Protein AF-A0A529A6Z5-F1 (afdb_monomer_lite)

Foldseek 3Di:
DDDDDPPDDPPPPFDQWDKDFDADDFPDDPPDDTDRHGPGMDTDGDRDDDDPPDDPVVPPVVVD

Radius of gyration: 19.6 Å; chains: 1; bounding box: 57×19×35 Å

Secondary structure (DSSP, 8-state):
-------SPP------EEEEEEEPP--PPTTSPPP--EEEEEEEE-S---------TT-TTT--

Structure (mmCIF, N/CA/C/O backbone):
data_AF-A0A529A6Z5-F1
#
_entry.id   AF-A0A529A6Z5-F1
#
loop_
_atom_site.group_PDB
_atom_site.id
_atom_site.type_symbol
_atom_site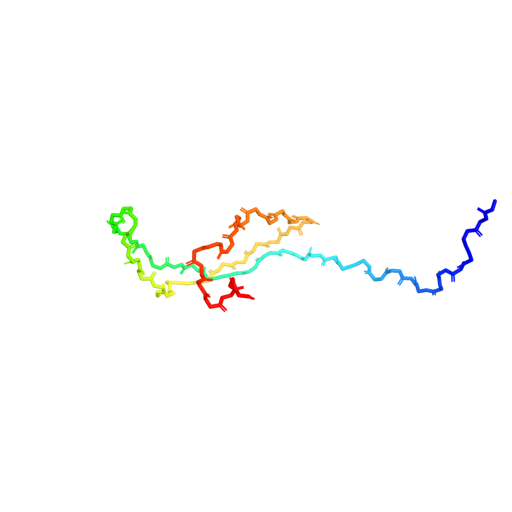.label_atom_id
_atom_site.label_alt_id
_atom_site.label_comp_id
_atom_site.label_asym_id
_atom_site.label_entity_id
_atom_site.label_seq_id
_atom_site.pdbx_PDB_ins_code
_atom_site.Cartn_x
_atom_site.Cartn_y
_atom_site.Cartn_z
_atom_site.occupancy
_atom_site.B_iso_or_equiv
_atom_site.auth_seq_id
_atom_site.auth_comp_id
_atom_site.auth_asym_id
_atom_site.auth_atom_id
_atom_site.pdbx_PDB_model_num
ATOM 1 N N . MET A 1 1 ? 42.688 8.883 -15.720 1.00 39.72 1 MET A N 1
ATOM 2 C CA . MET A 1 1 ? 42.675 7.814 -14.699 1.00 39.72 1 MET A CA 1
ATOM 3 C C . MET A 1 1 ? 41.336 7.090 -14.819 1.00 39.72 1 MET A C 1
ATOM 5 O O . MET A 1 1 ? 40.314 7.714 -14.576 1.00 39.72 1 MET A O 1
ATOM 9 N N . ARG A 1 2 ? 41.313 5.867 -15.366 1.00 48.75 2 ARG A N 1
ATOM 10 C CA . ARG A 1 2 ? 40.084 5.088 -15.625 1.00 48.75 2 ARG A CA 1
ATOM 11 C C . ARG A 1 2 ? 39.882 4.089 -14.476 1.00 48.75 2 ARG A C 1
ATOM 13 O O . ARG A 1 2 ? 40.849 3.390 -14.182 1.00 48.75 2 ARG A O 1
ATOM 20 N N . PRO A 1 3 ? 38.700 3.992 -13.842 1.00 55.03 3 PRO A N 1
ATOM 21 C CA . PRO A 1 3 ? 38.449 2.946 -12.857 1.00 55.03 3 PRO A CA 1
ATOM 22 C C . PRO A 1 3 ? 38.459 1.575 -13.540 1.00 55.03 3 PRO A C 1
ATOM 24 O O . PRO A 1 3 ? 37.797 1.368 -14.559 1.00 55.03 3 PRO A O 1
ATOM 27 N N . SER A 1 4 ? 39.263 0.666 -12.999 1.00 59.62 4 SER A N 1
ATOM 28 C CA . SER A 1 4 ? 39.432 -0.709 -13.451 1.00 59.62 4 SER A CA 1
ATOM 29 C C . SER A 1 4 ? 38.139 -1.512 -13.287 1.00 59.62 4 SER A C 1
ATOM 31 O O . SER A 1 4 ? 37.680 -1.735 -12.173 1.00 59.62 4 SER A O 1
ATOM 33 N N . THR A 1 5 ? 37.587 -1.933 -14.426 1.00 63.31 5 THR A N 1
ATOM 34 C CA . THR A 1 5 ? 36.885 -3.210 -14.653 1.00 63.31 5 THR A CA 1
ATOM 35 C C . THR A 1 5 ? 36.006 -3.732 -13.513 1.00 63.31 5 THR A C 1
ATOM 37 O O . THR A 1 5 ? 36.389 -4.635 -12.774 1.00 63.31 5 THR A O 1
ATOM 40 N N . TRP A 1 6 ? 34.771 -3.237 -13.463 1.00 58.03 6 TRP A N 1
ATOM 41 C CA . TRP A 1 6 ? 33.636 -4.000 -12.950 1.00 58.03 6 TRP A CA 1
ATOM 42 C C . TRP A 1 6 ? 33.214 -5.008 -14.035 1.00 58.03 6 TRP A C 1
ATOM 44 O O . TRP A 1 6 ? 32.745 -4.601 -15.096 1.00 58.03 6 TRP A O 1
ATOM 54 N N . SER A 1 7 ? 33.448 -6.308 -13.821 1.00 70.38 7 SER A N 1
ATOM 55 C CA . SER A 1 7 ? 33.170 -7.381 -14.798 1.00 70.38 7 SER A CA 1
ATOM 56 C C . SER A 1 7 ? 31.778 -8.015 -14.669 1.00 70.38 7 SER A C 1
ATOM 58 O O . SER A 1 7 ? 31.462 -8.944 -15.407 1.00 70.38 7 SER A O 1
ATOM 60 N N . GLY A 1 8 ? 30.930 -7.529 -13.759 1.00 65.12 8 GLY A N 1
ATOM 61 C CA . GLY A 1 8 ? 29.535 -7.954 -13.682 1.00 65.12 8 GLY A CA 1
ATOM 62 C C . GLY A 1 8 ? 28.673 -7.134 -14.635 1.00 65.12 8 GLY A C 1
ATOM 63 O O . GLY A 1 8 ? 28.563 -5.921 -14.465 1.00 65.12 8 GLY A O 1
ATOM 64 N N . THR A 1 9 ? 28.021 -7.759 -15.615 1.00 67.38 9 THR A N 1
ATOM 65 C CA . THR A 1 9 ? 26.859 -7.132 -16.264 1.00 67.38 9 THR A CA 1
ATOM 66 C C . THR A 1 9 ? 25.855 -6.779 -15.168 1.00 67.38 9 THR A C 1
ATOM 68 O O . THR A 1 9 ? 25.472 -7.684 -14.424 1.00 67.38 9 THR A O 1
ATOM 71 N N . PRO A 1 10 ? 25.443 -5.507 -15.006 1.00 66.12 10 PRO A N 1
ATOM 72 C CA . PRO A 1 10 ? 24.386 -5.198 -14.061 1.00 66.12 10 PRO A CA 1
ATOM 73 C C . PRO A 1 10 ? 23.137 -5.948 -14.523 1.00 66.12 10 PRO A C 1
ATOM 75 O O . PRO A 1 10 ? 22.658 -5.723 -15.635 1.00 66.12 10 PRO A O 1
ATOM 78 N N . GLU A 1 11 ? 22.616 -6.852 -13.693 1.00 65.44 11 GLU A N 1
ATOM 79 C CA . GLU A 1 11 ? 21.237 -7.282 -13.870 1.00 65.44 11 GLU A CA 1
ATOM 80 C C . GLU A 1 11 ? 20.366 -6.051 -13.650 1.00 65.44 11 GLU A C 1
ATOM 82 O O . GLU A 1 11 ? 20.203 -5.548 -12.537 1.00 65.44 11 GLU A O 1
ATOM 87 N N . ILE A 1 12 ? 19.842 -5.517 -14.749 1.00 63.59 12 ILE A N 1
ATOM 88 C CA . ILE A 1 12 ? 18.807 -4.501 -14.682 1.00 63.59 12 ILE A CA 1
ATOM 89 C C . ILE A 1 12 ? 17.555 -5.227 -14.196 1.00 63.59 12 ILE A C 1
ATOM 91 O O . ILE A 1 12 ? 16.872 -5.891 -14.976 1.00 63.59 12 ILE A O 1
ATOM 95 N N . ILE A 1 13 ? 17.260 -5.110 -12.900 1.00 64.19 13 ILE A N 1
ATOM 96 C CA . ILE A 1 13 ? 15.991 -5.570 -12.337 1.00 64.19 13 ILE A CA 1
ATOM 97 C C . ILE A 1 13 ? 14.885 -4.762 -13.018 1.00 64.19 13 ILE A C 1
ATOM 99 O O . ILE A 1 13 ? 14.674 -3.580 -12.734 1.00 64.19 13 ILE A O 1
ATOM 103 N N . ARG A 1 14 ? 14.182 -5.394 -13.961 1.00 63.34 14 ARG A N 1
ATOM 104 C CA . ARG A 1 14 ? 12.998 -4.815 -14.588 1.00 63.34 14 ARG A CA 1
ATOM 105 C C . ARG A 1 14 ? 11.816 -5.039 -13.655 1.00 63.34 14 ARG A C 1
ATOM 107 O O . ARG A 1 14 ? 11.281 -6.142 -13.584 1.00 63.34 14 ARG A O 1
ATOM 114 N N . LEU A 1 15 ? 11.397 -3.990 -12.953 1.00 66.06 15 LEU A N 1
ATOM 115 C CA . LEU A 1 15 ? 10.139 -4.010 -12.210 1.00 66.06 15 LEU A CA 1
ATOM 116 C C . LEU A 1 15 ? 8.991 -4.231 -13.206 1.00 66.06 15 LEU A C 1
ATOM 118 O O . LEU A 1 15 ? 8.838 -3.469 -14.158 1.00 66.06 15 LEU A O 1
ATOM 122 N N . GLY A 1 16 ? 8.220 -5.303 -13.017 1.00 85.12 16 GLY A N 1
ATOM 123 C CA . GLY A 1 16 ? 7.081 -5.640 -13.879 1.00 85.12 16 GLY A CA 1
ATOM 124 C C . GLY A 1 16 ? 5.791 -4.896 -13.523 1.00 85.12 16 GLY A C 1
ATOM 125 O O . GLY A 1 16 ? 4.823 -4.958 -14.281 1.00 85.12 16 GLY A O 1
ATOM 126 N N . GLY A 1 17 ? 5.764 -4.209 -12.378 1.00 90.56 17 GLY A N 1
ATOM 127 C CA . GLY A 1 17 ? 4.546 -3.663 -11.801 1.00 90.56 17 GLY A CA 1
ATOM 128 C C . GLY A 1 17 ? 4.564 -3.609 -10.275 1.00 90.56 17 GLY A C 1
ATOM 129 O O . GLY A 1 17 ? 5.625 -3.697 -9.657 1.00 90.56 17 GLY A O 1
ATOM 130 N N . VAL A 1 18 ? 3.378 -3.481 -9.682 1.00 93.94 18 VAL A N 1
ATOM 131 C CA . VAL A 1 18 ? 3.128 -3.546 -8.237 1.00 93.94 18 VAL A CA 1
ATOM 132 C C . VAL A 1 18 ? 2.005 -4.534 -7.940 1.00 93.94 18 VAL A C 1
ATOM 134 O O . VAL A 1 18 ? 1.065 -4.662 -8.722 1.00 93.94 18 VAL A O 1
ATOM 137 N N . ARG A 1 19 ? 2.094 -5.198 -6.789 1.00 94.69 19 ARG A N 1
ATOM 138 C CA . ARG A 1 19 ? 1.021 -6.004 -6.206 1.00 94.69 19 ARG A CA 1
ATOM 139 C C . ARG A 1 19 ? 0.886 -5.643 -4.732 1.00 94.69 19 ARG A C 1
ATOM 141 O O . ARG A 1 19 ? 1.894 -5.324 -4.098 1.00 94.69 19 ARG A O 1
ATOM 148 N N . GLY A 1 20 ? -0.322 -5.706 -4.192 1.00 94.81 20 GLY A N 1
ATOM 149 C CA . GLY A 1 20 ? -0.538 -5.522 -2.763 1.00 94.81 20 GLY A CA 1
ATOM 150 C C . GLY A 1 20 ? -1.959 -5.829 -2.326 1.00 94.81 20 GLY A C 1
ATOM 151 O O . GLY A 1 20 ? -2.808 -6.201 -3.135 1.00 94.81 20 GLY A O 1
ATOM 152 N N . ASP A 1 21 ? -2.188 -5.633 -1.034 1.00 97.75 21 ASP A N 1
ATOM 153 C CA . ASP A 1 21 ? -3.480 -5.837 -0.397 1.00 97.75 21 ASP A CA 1
ATOM 154 C C . ASP A 1 21 ? -4.273 -4.528 -0.366 1.00 97.75 21 ASP A C 1
ATOM 156 O O . ASP A 1 21 ? -3.736 -3.450 -0.087 1.00 97.75 21 ASP A O 1
ATOM 160 N N . MET A 1 22 ? -5.572 -4.627 -0.622 1.00 95.81 22 MET A N 1
ATOM 161 C CA . MET A 1 22 ? -6.536 -3.561 -0.396 1.00 95.81 22 MET A CA 1
ATOM 162 C C . MET A 1 22 ? -7.143 -3.741 0.994 1.00 95.81 22 MET A C 1
ATOM 164 O O . MET A 1 22 ? -7.759 -4.765 1.283 1.00 95.81 22 MET A O 1
ATOM 168 N N . LEU A 1 23 ? -6.966 -2.750 1.864 1.00 96.19 23 LEU A N 1
ATOM 169 C CA . LEU A 1 23 ? -7.513 -2.785 3.220 1.00 96.19 23 LEU A CA 1
ATOM 170 C C . LEU A 1 23 ? -8.997 -2.407 3.232 1.00 96.19 23 LEU A C 1
ATOM 172 O O . LEU A 1 23 ? -9.457 -1.637 2.385 1.00 96.19 23 LEU A O 1
ATOM 176 N N . ALA A 1 24 ? -9.736 -2.932 4.209 1.00 96.75 24 ALA A N 1
ATOM 177 C CA . ALA A 1 24 ? -11.132 -2.574 4.421 1.00 96.75 24 ALA A CA 1
ATOM 178 C C . ALA A 1 24 ? -11.296 -1.056 4.668 1.00 96.75 24 ALA A C 1
ATOM 180 O O . ALA A 1 24 ? -10.448 -0.450 5.336 1.00 96.75 24 ALA A O 1
ATOM 181 N N . PRO A 1 25 ? -12.379 -0.427 4.165 1.00 95.19 25 PRO A N 1
ATOM 182 C CA . PRO A 1 25 ? -12.692 0.967 4.470 1.00 95.19 25 PRO A CA 1
ATOM 183 C C . PRO A 1 25 ? -12.776 1.215 5.979 1.00 95.19 25 PRO A C 1
ATOM 185 O O . PRO A 1 25 ? -13.209 0.352 6.743 1.00 95.19 25 PRO A O 1
ATOM 188 N N . SER A 1 26 ? -12.364 2.404 6.410 1.00 95.06 26 SER A N 1
ATOM 189 C CA . SER A 1 26 ? -12.323 2.768 7.823 1.00 95.06 26 SER A CA 1
ATOM 190 C C . SER A 1 26 ? -12.646 4.247 7.994 1.00 95.06 26 SER A C 1
ATOM 192 O O . SER A 1 26 ? -11.899 5.092 7.508 1.00 95.06 26 SER A O 1
ATOM 194 N N . ASP A 1 27 ? -13.691 4.543 8.765 1.00 95.44 27 ASP A N 1
ATOM 195 C CA . ASP A 1 27 ? -14.165 5.908 9.049 1.00 95.44 27 ASP A CA 1
ATOM 196 C C . ASP A 1 27 ? -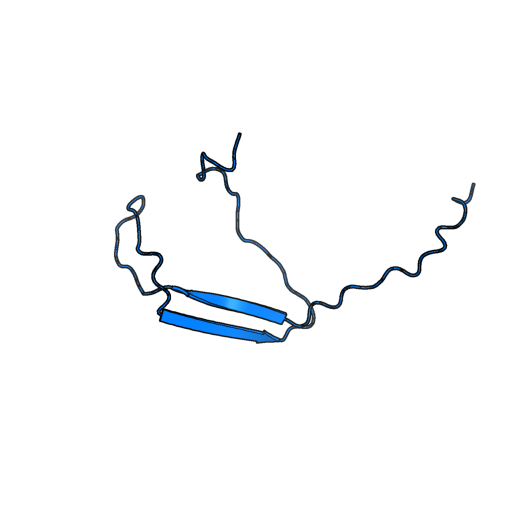13.631 6.467 10.382 1.00 95.44 27 ASP A C 1
ATOM 198 O O . ASP A 1 27 ? -14.178 7.414 10.944 1.00 95.44 27 ASP A O 1
ATOM 202 N N . VAL A 1 28 ? -12.576 5.859 10.937 1.00 95.44 28 VAL A N 1
ATOM 203 C CA . VAL A 1 28 ? -11.969 6.317 12.195 1.00 95.44 28 VAL A CA 1
ATOM 204 C C . VAL A 1 28 ? -11.380 7.723 12.061 1.00 95.44 28 VAL A C 1
ATOM 206 O O . VAL A 1 28 ? -10.849 8.108 11.018 1.00 95.44 28 VAL A O 1
ATOM 209 N N . GLU A 1 29 ? -11.420 8.483 13.152 1.00 95.50 29 GLU A N 1
ATOM 210 C CA . GLU A 1 29 ? -1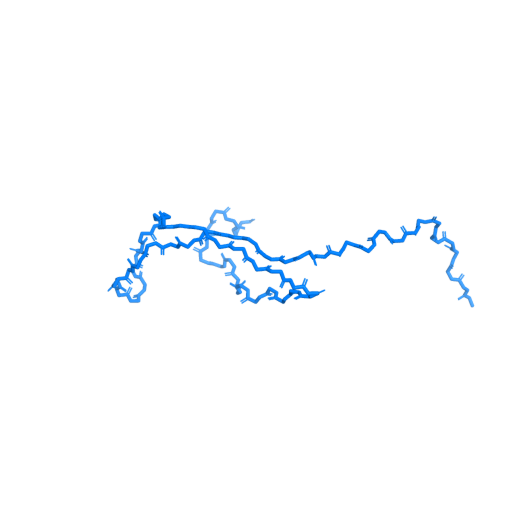0.857 9.831 13.194 1.00 95.50 29 GLU A CA 1
ATOM 211 C C . GLU A 1 29 ? -9.326 9.847 13.061 1.00 95.50 29 GLU A C 1
ATOM 213 O O . GLU A 1 29 ? -8.617 8.861 13.288 1.00 95.50 29 GLU A O 1
ATOM 218 N N . ARG A 1 30 ? -8.774 11.021 12.738 1.00 90.56 30 ARG A N 1
ATOM 219 C CA . ARG A 1 30 ? -7.326 11.202 12.617 1.00 90.56 30 ARG A CA 1
ATOM 220 C C . ARG A 1 30 ? -6.620 10.886 13.938 1.00 90.56 30 ARG A C 1
ATOM 222 O O . ARG A 1 30 ? -6.929 11.464 14.973 1.00 90.56 30 ARG A O 1
ATOM 229 N N . GLY A 1 31 ? -5.602 10.030 13.870 1.00 87.56 31 GLY A N 1
ATOM 230 C CA . GLY A 1 31 ? -4.822 9.608 15.038 1.00 87.56 31 GLY A CA 1
ATOM 231 C C . GLY A 1 31 ? -5.418 8.413 15.785 1.00 87.56 31 GLY A C 1
ATOM 232 O O . GLY A 1 31 ? -4.765 7.899 16.690 1.00 87.56 31 GLY A O 1
ATOM 233 N N . GLN A 1 32 ? -6.603 7.937 15.390 1.00 92.25 32 GLN A N 1
ATOM 234 C CA . GLN A 1 32 ? -7.161 6.682 15.885 1.00 92.25 32 GLN A CA 1
ATOM 235 C C . GLN A 1 32 ? -6.624 5.489 15.094 1.00 92.25 32 GLN A C 1
ATOM 237 O O . GLN A 1 32 ? -6.265 5.594 13.919 1.00 92.25 32 GLN A O 1
ATOM 242 N N . LYS A 1 33 ? -6.569 4.328 15.750 1.00 88.88 33 LYS A N 1
ATOM 243 C CA . LYS A 1 33 ? -6.152 3.081 15.107 1.00 88.88 33 LYS A CA 1
ATOM 244 C C . LYS A 1 33 ? -7.260 2.592 14.168 1.00 88.88 33 LYS A C 1
ATOM 246 O O . LYS A 1 33 ? -8.353 2.279 14.626 1.00 88.88 33 LYS A O 1
ATOM 251 N N . SER A 1 34 ? -6.958 2.481 12.878 1.00 92.00 34 SER A N 1
ATOM 252 C CA . SER A 1 34 ? -7.819 1.817 11.895 1.00 92.00 34 SER A CA 1
ATOM 253 C C . SER A 1 34 ? -7.598 0.300 11.877 1.00 92.00 34 SER A C 1
ATOM 255 O O . SER A 1 34 ? -6.584 -0.210 12.373 1.00 92.00 34 SER A O 1
ATOM 257 N N . SER A 1 35 ? -8.555 -0.431 11.295 1.00 90.50 35 SER A N 1
ATOM 258 C CA . SER A 1 35 ? -8.385 -1.858 11.003 1.00 90.50 35 SER A CA 1
ATOM 259 C C . SER A 1 35 ? -7.242 -2.086 9.999 1.00 90.50 35 SER A C 1
ATOM 261 O O . SER A 1 35 ? -6.867 -1.195 9.233 1.00 90.50 35 SER A O 1
ATOM 263 N N . ARG A 1 36 ? -6.677 -3.297 10.015 1.00 92.25 36 ARG A N 1
ATOM 264 C CA . ARG A 1 36 ? -5.715 -3.791 9.017 1.00 92.25 36 ARG A CA 1
ATOM 265 C C . ARG A 1 36 ? -6.255 -5.010 8.266 1.00 92.25 36 ARG A C 1
ATOM 267 O O . ARG A 1 36 ? -5.472 -5.736 7.661 1.00 92.25 36 ARG A O 1
ATOM 274 N N . ASP A 1 37 ? -7.565 -5.234 8.332 1.00 96.62 37 ASP A N 1
ATOM 275 C CA . ASP A 1 37 ? -8.223 -6.333 7.636 1.00 96.62 37 ASP A CA 1
ATOM 276 C C . ASP A 1 37 ? -8.133 -6.131 6.123 1.00 96.62 37 ASP A C 1
ATOM 278 O O . ASP A 1 37 ? -8.306 -5.022 5.609 1.00 96.62 37 ASP A O 1
ATOM 282 N N . ILE A 1 38 ? -7.859 -7.221 5.413 1.00 97.56 38 ILE A N 1
ATOM 283 C CA . ILE A 1 38 ? -7.715 -7.235 3.959 1.00 97.56 38 ILE A CA 1
ATOM 284 C C . ILE A 1 38 ? -9.090 -7.488 3.338 1.00 97.56 38 ILE A C 1
ATOM 286 O O . ILE A 1 38 ? -9.739 -8.488 3.638 1.00 97.56 38 ILE A O 1
ATOM 290 N N . ALA A 1 39 ? -9.522 -6.586 2.460 1.00 97.25 39 ALA A N 1
ATOM 291 C CA . ALA A 1 39 ? -10.762 -6.696 1.693 1.00 97.25 39 ALA A CA 1
ATOM 292 C C . ALA A 1 39 ? -10.544 -7.277 0.283 1.00 97.25 39 ALA A C 1
ATOM 294 O O . ALA A 1 39 ? -11.505 -7.682 -0.369 1.00 97.25 39 ALA A O 1
ATOM 295 N N . GLY A 1 40 ? -9.296 -7.330 -0.188 1.00 97.75 40 GLY A N 1
ATOM 296 C CA . GLY A 1 40 ? -8.925 -7.926 -1.469 1.00 97.75 40 GLY A CA 1
ATOM 297 C C . GLY A 1 40 ? -7.467 -7.660 -1.826 1.00 97.75 40 GLY A C 1
ATOM 298 O O . GLY A 1 40 ? -6.713 -7.133 -1.011 1.00 97.75 40 GLY A O 1
ATOM 299 N N . ASP A 1 41 ? -7.082 -7.985 -3.055 1.00 98.12 41 ASP A N 1
ATOM 300 C CA . ASP A 1 41 ? -5.757 -7.711 -3.609 1.00 98.12 41 ASP A CA 1
ATOM 301 C C . ASP A 1 41 ? -5.828 -6.907 -4.915 1.00 98.12 41 ASP A C 1
ATOM 303 O O . ASP A 1 41 ? -6.872 -6.792 -5.561 1.00 98.12 41 ASP A O 1
ATOM 307 N N . PHE A 1 42 ? -4.703 -6.301 -5.292 1.00 95.88 42 PHE A N 1
ATOM 308 C CA . PHE A 1 42 ? -4.553 -5.588 -6.557 1.00 95.88 42 PHE A CA 1
ATOM 309 C C . PHE A 1 42 ? -3.219 -5.917 -7.224 1.00 95.88 42 PHE A C 1
ATOM 311 O O . PHE A 1 42 ? -2.216 -6.158 -6.552 1.00 95.88 42 PHE A O 1
ATOM 318 N N . GLU A 1 43 ? -3.191 -5.848 -8.556 1.00 96.50 43 GLU A N 1
ATOM 319 C CA . GLU A 1 43 ? -1.981 -5.967 -9.368 1.00 96.50 43 GLU A CA 1
ATOM 320 C C . GLU A 1 43 ? -2.024 -4.956 -10.520 1.00 96.50 43 GLU A C 1
ATOM 322 O O . GLU A 1 43 ? -3.033 -4.818 -11.213 1.00 96.50 43 GLU A O 1
ATOM 327 N N . LEU A 1 44 ? -0.923 -4.236 -10.733 1.00 94.38 44 LEU A N 1
ATOM 328 C CA . LEU A 1 44 ? -0.778 -3.250 -11.802 1.00 94.38 44 LEU A CA 1
ATOM 329 C C .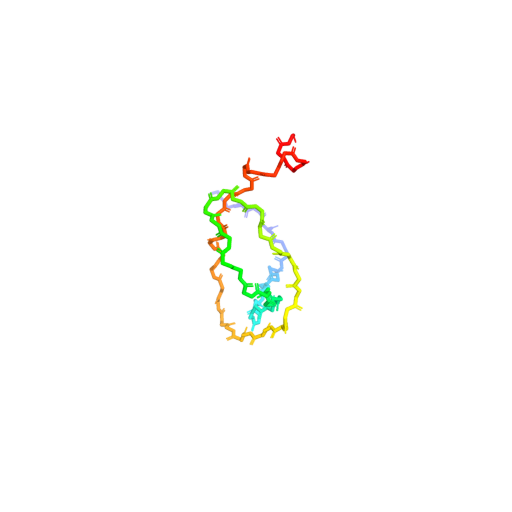 LEU A 1 44 ? 0.551 -3.469 -12.509 1.00 94.38 44 LEU A C 1
ATOM 331 O O . LEU A 1 44 ? 1.588 -3.517 -11.855 1.00 94.38 44 LEU A O 1
ATOM 335 N N . LYS A 1 45 ? 0.544 -3.536 -13.843 1.00 93.44 45 LYS A N 1
ATOM 336 C CA . LYS A 1 45 ? 1.770 -3.633 -14.647 1.00 93.44 45 LYS A CA 1
ATOM 337 C C . LYS A 1 45 ? 2.264 -2.249 -15.039 1.00 93.44 45 LYS A C 1
ATOM 339 O O . LYS A 1 45 ? 1.480 -1.415 -15.484 1.00 93.44 45 LYS A O 1
ATOM 344 N N . ALA A 1 46 ? 3.566 -2.015 -14.916 1.00 89.56 46 ALA A N 1
ATOM 345 C CA . ALA A 1 46 ? 4.174 -0.735 -15.260 1.00 89.56 46 ALA A CA 1
ATOM 346 C C . ALA A 1 46 ? 5.621 -0.919 -15.723 1.00 89.56 46 ALA A C 1
ATOM 348 O O . ALA A 1 46 ? 6.289 -1.875 -15.344 1.00 89.56 46 ALA A O 1
ATOM 349 N N . GLN A 1 47 ? 6.107 0.013 -16.546 1.00 88.44 47 GLN A N 1
ATOM 350 C CA . GLN A 1 47 ? 7.510 0.034 -16.977 1.00 88.44 47 GLN A CA 1
ATOM 351 C C . GLN A 1 47 ? 8.442 0.639 -15.917 1.00 88.44 47 GLN A C 1
ATOM 353 O O . GLN A 1 47 ? 9.640 0.368 -15.930 1.00 88.44 47 GLN A O 1
ATOM 358 N N . ALA A 1 48 ? 7.893 1.462 -15.022 1.00 88.19 48 ALA A N 1
ATOM 359 C CA . ALA A 1 48 ? 8.592 2.094 -13.914 1.00 88.19 48 ALA A CA 1
ATOM 360 C C . ALA A 1 48 ? 7.626 2.292 -12.737 1.00 88.19 48 ALA A C 1
ATOM 362 O O . ALA A 1 48 ? 6.427 2.483 -12.943 1.00 88.19 48 ALA A O 1
ATOM 363 N N . VAL A 1 49 ? 8.157 2.261 -11.512 1.00 89.69 49 VAL A N 1
ATOM 364 C CA . VAL A 1 49 ? 7.398 2.424 -10.264 1.00 89.69 49 VAL A CA 1
ATOM 365 C C . VAL A 1 49 ? 8.108 3.453 -9.387 1.00 89.69 49 VAL A C 1
ATOM 367 O O . VAL A 1 49 ? 9.312 3.343 -9.165 1.00 89.69 49 VAL A O 1
ATOM 370 N N . ILE A 1 50 ? 7.365 4.439 -8.876 1.00 90.69 50 ILE A N 1
ATOM 371 C CA . ILE A 1 50 ? 7.858 5.424 -7.904 1.00 90.69 50 ILE A CA 1
ATOM 372 C C . ILE A 1 50 ? 7.228 5.106 -6.549 1.00 90.69 50 ILE A C 1
ATOM 374 O O . ILE A 1 50 ? 6.007 5.157 -6.406 1.00 90.69 50 ILE A O 1
ATOM 378 N N . VAL A 1 51 ? 8.055 4.794 -5.550 1.00 90.62 51 VAL A N 1
ATOM 379 C CA . VAL A 1 51 ? 7.595 4.542 -4.179 1.00 90.62 51 VAL A CA 1
ATOM 380 C C . VAL A 1 51 ? 7.717 5.826 -3.366 1.00 90.62 51 VAL A C 1
ATOM 382 O O . VAL A 1 51 ? 8.818 6.280 -3.067 1.00 90.62 51 VAL A O 1
ATOM 385 N N . ALA A 1 52 ? 6.575 6.403 -2.999 1.00 93.38 52 ALA A N 1
ATOM 386 C CA . ALA A 1 52 ? 6.473 7.604 -2.170 1.00 93.38 52 ALA A CA 1
ATOM 387 C C . ALA A 1 52 ? 5.707 7.310 -0.865 1.00 93.38 52 ALA A C 1
ATOM 389 O O . ALA A 1 52 ? 4.783 8.026 -0.494 1.00 93.38 52 ALA A O 1
ATOM 390 N N . SER A 1 53 ? 6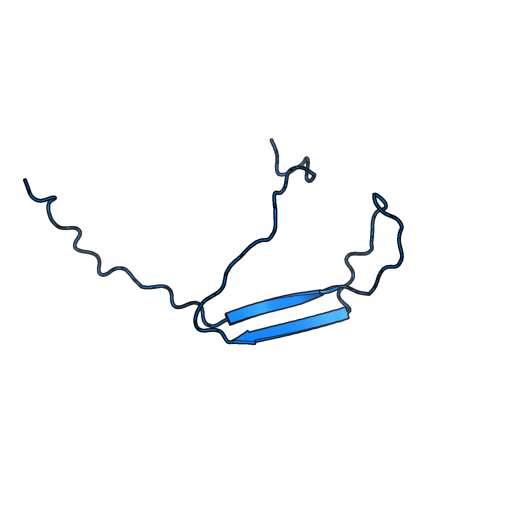.071 6.224 -0.173 1.00 89.88 53 SER A N 1
ATOM 391 C CA . SER A 1 53 ? 5.352 5.689 0.999 1.00 89.88 53 SER A CA 1
ATOM 392 C C . SER A 1 53 ? 5.441 6.542 2.272 1.00 89.88 53 SER A C 1
ATOM 394 O O . SER A 1 53 ? 4.804 6.215 3.269 1.00 89.88 53 SER A O 1
ATOM 396 N N . GLY A 1 54 ? 6.250 7.604 2.275 1.00 90.19 54 GLY A N 1
ATOM 397 C CA . GLY A 1 54 ? 6.590 8.349 3.488 1.00 90.19 54 GLY A CA 1
ATOM 398 C C . GLY A 1 54 ? 7.580 7.598 4.390 1.00 90.19 54 GLY A C 1
ATOM 399 O O . GLY A 1 54 ? 8.219 6.635 3.966 1.00 90.19 54 GLY A O 1
ATOM 400 N N . GLY A 1 55 ? 7.740 8.075 5.629 1.00 87.75 55 GLY A N 1
ATOM 401 C CA . GLY A 1 55 ? 8.677 7.524 6.618 1.00 87.75 55 GLY A CA 1
ATOM 402 C C . GLY A 1 55 ? 8.018 6.627 7.675 1.00 87.75 55 GLY A C 1
ATOM 403 O O . GLY A 1 55 ? 6.823 6.727 7.935 1.00 87.75 55 GLY A O 1
ATOM 404 N N . ILE A 1 56 ? 8.821 5.791 8.343 1.00 86.75 56 ILE A N 1
ATOM 405 C CA . ILE A 1 56 ? 8.383 4.826 9.376 1.00 86.75 56 ILE A CA 1
ATOM 406 C C . ILE A 1 56 ? 8.391 5.380 10.813 1.00 86.75 56 ILE A C 1
ATOM 408 O O . ILE A 1 56 ? 8.256 4.613 11.760 1.00 86.75 56 ILE A O 1
ATOM 412 N N . GLY A 1 57 ? 8.539 6.696 11.004 1.00 82.75 57 GLY A N 1
ATOM 413 C CA . GLY A 1 57 ? 8.787 7.326 12.314 1.00 82.75 57 GLY A CA 1
ATOM 414 C C . GLY A 1 57 ? 7.741 7.053 13.408 1.00 82.75 57 GLY A C 1
ATOM 415 O O . GLY A 1 57 ? 8.036 7.221 14.585 1.00 82.75 57 GLY A O 1
ATOM 416 N N . ALA A 1 58 ? 6.538 6.607 13.039 1.00 79.12 58 ALA A N 1
ATOM 417 C CA . ALA A 1 58 ? 5.477 6.215 13.967 1.00 79.12 58 ALA A CA 1
ATOM 418 C C . ALA A 1 58 ? 5.461 4.707 14.303 1.00 79.12 58 ALA A C 1
ATOM 420 O O . ALA A 1 58 ? 4.504 4.241 14.916 1.00 79.12 58 ALA A O 1
ATOM 421 N N . ASN A 1 59 ? 6.477 3.936 13.893 1.00 82.25 59 ASN A N 1
ATOM 422 C CA . ASN A 1 59 ? 6.659 2.534 14.272 1.00 82.25 59 ASN A CA 1
ATOM 423 C C . ASN A 1 59 ? 7.841 2.397 15.255 1.00 82.25 59 ASN A C 1
ATOM 425 O O . ASN A 1 59 ? 8.983 2.254 14.813 1.00 82.25 59 ASN A O 1
ATOM 429 N N . PRO A 1 60 ? 7.592 2.418 16.580 1.00 79.88 60 PRO A N 1
ATOM 430 C CA . PRO A 1 60 ? 8.650 2.418 17.593 1.00 79.88 60 PRO A CA 1
ATOM 431 C C . PRO A 1 60 ? 9.529 1.162 17.589 1.00 79.88 60 PRO A C 1
ATOM 433 O O . PRO A 1 60 ? 10.651 1.203 18.091 1.00 79.88 60 PRO A O 1
ATOM 436 N N . GLU A 1 61 ? 9.027 0.052 17.041 1.00 83.88 61 GLU A N 1
ATOM 437 C CA . GLU A 1 61 ? 9.752 -1.223 16.974 1.00 83.88 61 GLU A CA 1
ATOM 438 C C . GLU A 1 61 ? 10.797 -1.241 15.855 1.00 83.88 61 GLU A C 1
ATOM 440 O O . GLU A 1 61 ? 11.800 -1.939 15.954 1.00 83.88 61 GLU A O 1
ATOM 445 N N . LEU A 1 62 ? 10.573 -0.468 14.787 1.00 80.94 62 LEU A N 1
ATOM 446 C CA . LEU A 1 62 ? 11.479 -0.385 13.637 1.00 80.94 62 LEU A CA 1
ATOM 447 C C . LEU A 1 62 ? 12.413 0.834 13.685 1.00 80.94 62 LEU A C 1
ATOM 449 O O . LEU A 1 62 ? 13.297 0.949 12.842 1.00 80.94 62 LEU A O 1
ATOM 453 N N . VAL A 1 63 ? 12.203 1.756 14.629 1.00 79.06 63 VAL A N 1
ATOM 454 C CA . VAL A 1 63 ? 12.930 3.036 14.741 1.00 79.06 63 VAL A CA 1
ATOM 455 C C . VAL A 1 63 ? 13.850 3.037 15.977 1.00 79.06 63 VAL A C 1
ATOM 457 O O . VAL A 1 63 ? 13.922 4.014 16.715 1.00 79.06 63 VAL A O 1
ATOM 460 N N . ARG A 1 64 ? 14.556 1.930 16.228 1.00 70.19 64 ARG A N 1
ATOM 461 C CA . ARG A 1 64 ? 15.599 1.831 17.264 1.00 70.19 64 ARG A CA 1
ATOM 462 C C . ARG A 1 64 ? 16.977 1.623 16.663 1.00 70.19 64 ARG A C 1
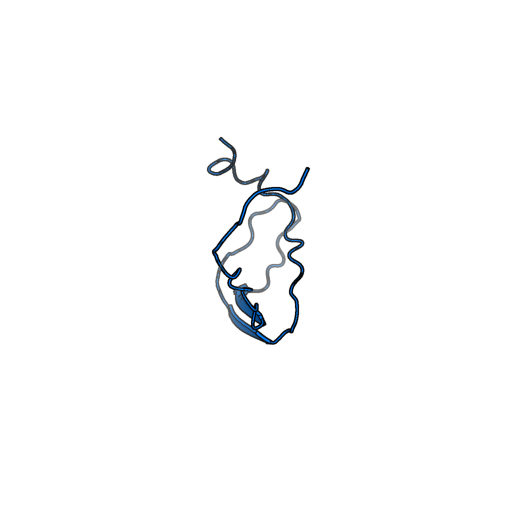ATOM 464 O O . ARG A 1 64 ? 17.072 0.839 15.696 1.00 70.19 64 ARG A O 1
#

pLDDT: mean 83.8, std 14.14, range [39.72, 98.12]

Sequence (64 aa):
MRPSTWSGTPEIIRLGGVRGDMLAPSDVERGQKSSRDIAGDFELKAQAVIVASGGIGANPELVR